Protein AF-A0A7D5RIU3-F1 (afdb_monomer_lite)

Structure (mmCIF, N/CA/C/O backbone):
data_AF-A0A7D5RIU3-F1
#
_entry.id   AF-A0A7D5RIU3-F1
#
loop_
_atom_site.group_PDB
_atom_site.id
_atom_site.type_symbol
_atom_site.label_atom_id
_atom_site.label_alt_id
_atom_site.label_comp_id
_atom_site.label_asym_id
_atom_site.label_entity_id
_atom_site.label_seq_id
_atom_site.pdbx_PDB_ins_code
_atom_site.Cartn_x
_atom_site.Cartn_y
_atom_site.Cartn_z
_atom_site.occupancy
_atom_site.B_iso_or_equiv
_atom_site.auth_seq_id
_atom_site.auth_comp_id
_atom_site.auth_asym_id
_atom_site.auth_atom_id
_atom_site.pdbx_PDB_model_num
ATOM 1 N N . MET A 1 1 ? -5.444 -19.371 -8.126 1.00 58.16 1 MET A N 1
ATOM 2 C CA . MET A 1 1 ? -5.280 -18.513 -6.935 1.00 58.16 1 MET A CA 1
ATOM 3 C C . MET A 1 1 ? -4.376 -17.358 -7.335 1.00 58.16 1 MET A C 1
ATOM 5 O O . MET A 1 1 ? -3.286 -17.622 -7.823 1.00 58.16 1 MET A O 1
ATOM 9 N N . ILE A 1 2 ? -4.844 -16.110 -7.266 1.00 63.62 2 ILE A N 1
ATOM 10 C CA . ILE A 1 2 ? -3.986 -14.942 -7.524 1.00 63.62 2 ILE A CA 1
ATOM 11 C C . ILE A 1 2 ? -3.349 -14.581 -6.188 1.00 63.62 2 ILE A C 1
ATOM 13 O O . ILE A 1 2 ? -3.993 -14.003 -5.321 1.00 63.62 2 ILE A O 1
ATOM 17 N N . GLU A 1 3 ? -2.101 -14.995 -6.002 1.00 81.62 3 GLU A N 1
ATOM 18 C CA . GLU A 1 3 ? -1.368 -14.805 -4.745 1.00 81.62 3 GLU A CA 1
ATOM 19 C C . GLU A 1 3 ? -0.616 -13.473 -4.699 1.00 81.62 3 GLU A C 1
ATOM 21 O O . GLU A 1 3 ? 0.004 -13.145 -3.690 1.00 81.62 3 GLU A O 1
ATOM 26 N N . ARG A 1 4 ? -0.613 -12.711 -5.800 1.00 89.12 4 ARG A N 1
ATOM 27 C CA . ARG A 1 4 ? 0.160 -11.476 -5.922 1.00 89.12 4 ARG A CA 1
ATOM 28 C C . ARG A 1 4 ? -0.625 -10.384 -6.612 1.00 89.12 4 ARG A C 1
ATOM 30 O O . ARG A 1 4 ? -1.362 -10.645 -7.559 1.00 89.12 4 ARG A O 1
ATOM 37 N N . TYR A 1 5 ? -0.429 -9.159 -6.150 1.00 91.25 5 TYR A N 1
ATOM 38 C CA . TYR A 1 5 ? -1.067 -7.986 -6.726 1.00 91.25 5 TYR A CA 1
ATOM 39 C C . TYR A 1 5 ? -0.201 -6.737 -6.562 1.00 91.25 5 TYR A C 1
ATOM 41 O O . TYR A 1 5 ? 0.828 -6.731 -5.881 1.00 91.25 5 TYR A O 1
ATOM 49 N N . THR A 1 6 ? -0.627 -5.668 -7.225 1.00 94.50 6 THR A N 1
ATOM 50 C CA . THR A 1 6 ? 0.058 -4.380 -7.231 1.00 94.50 6 THR A CA 1
ATOM 51 C C . THR A 1 6 ? -0.769 -3.330 -6.501 1.00 94.50 6 THR A C 1
ATOM 53 O O . THR A 1 6 ? -1.935 -3.103 -6.816 1.00 94.50 6 THR A O 1
ATOM 56 N N . ILE A 1 7 ? -0.124 -2.634 -5.573 1.00 93.88 7 ILE A N 1
ATOM 57 C CA . ILE A 1 7 ? -0.590 -1.408 -4.934 1.00 93.88 7 ILE A CA 1
ATOM 58 C C . ILE A 1 7 ? 0.207 -0.263 -5.566 1.00 93.88 7 ILE A C 1
ATOM 60 O O . ILE A 1 7 ? 1.344 -0.014 -5.174 1.00 93.88 7 ILE A O 1
ATOM 64 N N . HIS A 1 8 ? -0.353 0.389 -6.586 1.00 96.19 8 HIS A N 1
ATOM 65 C CA . HIS A 1 8 ? 0.345 1.432 -7.355 1.00 96.19 8 HIS A CA 1
ATOM 66 C C . HIS A 1 8 ? -0.023 2.861 -6.933 1.00 96.19 8 HIS A C 1
ATOM 68 O O . HIS A 1 8 ? 0.704 3.793 -7.264 1.00 96.19 8 HIS A O 1
ATOM 74 N N . SER A 1 9 ? -1.153 3.051 -6.243 1.00 95.50 9 SER A N 1
ATOM 75 C CA . SER A 1 9 ? -1.652 4.384 -5.895 1.00 95.50 9 SER A CA 1
ATOM 76 C C . SER A 1 9 ? -0.655 5.144 -5.021 1.00 95.50 9 SER A C 1
ATOM 78 O O . SER A 1 9 ? -0.016 4.565 -4.138 1.00 95.50 9 SER A O 1
ATOM 80 N N . THR A 1 10 ? -0.518 6.445 -5.257 1.00 94.06 10 THR A N 1
ATOM 81 C CA . THR A 1 10 ? 0.358 7.300 -4.447 1.00 94.06 10 THR A CA 1
ATOM 82 C C . THR A 1 10 ? -0.289 7.621 -3.100 1.00 94.06 10 THR A C 1
ATOM 84 O O . THR A 1 10 ? -1.508 7.523 -2.946 1.00 94.06 10 THR A O 1
ATOM 87 N N . ILE A 1 11 ? 0.516 8.039 -2.117 1.00 92.62 11 ILE A N 1
ATOM 88 C CA . ILE A 1 11 ? 0.006 8.443 -0.798 1.00 92.62 11 ILE A CA 1
ATOM 89 C C . ILE A 1 11 ? -1.033 9.566 -0.911 1.00 92.62 11 ILE A C 1
ATOM 91 O O . ILE A 1 11 ? -2.100 9.476 -0.318 1.00 92.62 11 ILE A O 1
ATOM 95 N N . GLN A 1 12 ? -0.778 10.554 -1.771 1.00 93.94 12 GLN A N 1
ATOM 96 C CA . GLN A 1 12 ? -1.669 11.690 -2.019 1.00 93.94 12 GLN A CA 1
ATOM 97 C C . GLN A 1 12 ? -3.033 11.242 -2.558 1.00 93.94 12 GLN A C 1
ATOM 99 O O . GLN A 1 12 ? -4.065 11.680 -2.062 1.00 93.94 12 GLN A O 1
ATOM 104 N N . GLN A 1 13 ? -3.053 10.317 -3.526 1.00 94.94 13 GLN A N 1
ATOM 105 C CA . GLN A 1 13 ? -4.303 9.775 -4.071 1.00 94.94 13 GLN A CA 1
ATOM 106 C C . GLN A 1 13 ? -5.141 9.082 -2.994 1.00 94.94 13 GLN A C 1
ATOM 108 O O . GLN A 1 13 ? -6.366 9.196 -2.993 1.00 94.94 13 GLN A O 1
ATOM 113 N N . LEU A 1 14 ? -4.490 8.360 -2.081 1.00 93.19 14 LEU A N 1
ATOM 114 C CA . LEU A 1 14 ? -5.169 7.637 -1.010 1.00 93.19 14 LEU A CA 1
ATOM 115 C C . LEU A 1 14 ? -5.654 8.581 0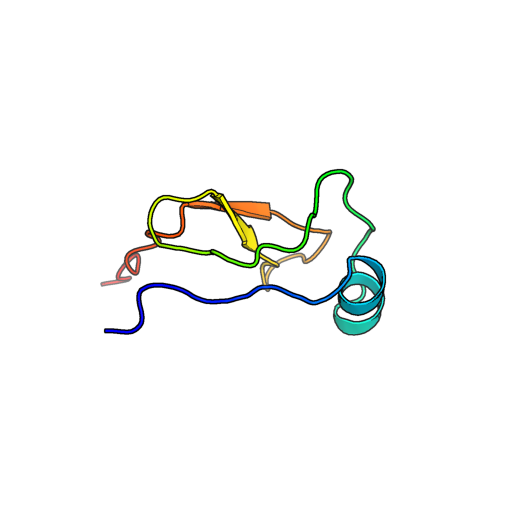.096 1.00 93.19 14 LEU A C 1
ATOM 117 O O . LEU A 1 14 ? -6.801 8.458 0.517 1.00 93.19 14 LEU A O 1
ATOM 121 N N . VAL A 1 15 ? -4.831 9.553 0.498 1.00 93.12 15 VAL A N 1
ATOM 122 C CA . VAL A 1 15 ? -5.194 10.619 1.446 1.00 93.12 15 VAL A CA 1
ATOM 123 C C . VAL A 1 15 ? -6.430 11.370 0.961 1.00 93.12 15 VAL A C 1
ATOM 125 O O . VAL A 1 15 ? -7.411 11.459 1.693 1.00 93.12 15 VAL A O 1
ATOM 128 N N . THR A 1 16 ? -6.445 11.823 -0.296 1.00 94.06 16 THR A N 1
ATOM 129 C CA . THR A 1 16 ? -7.603 12.527 -0.864 1.00 94.06 16 THR A CA 1
ATOM 130 C C . THR A 1 16 ? -8.832 11.628 -0.966 1.00 94.06 16 THR A C 1
ATOM 132 O O . THR A 1 16 ? -9.936 12.059 -0.643 1.00 94.06 16 THR A O 1
ATOM 135 N N . ARG A 1 17 ? -8.670 10.375 -1.407 1.00 93.25 17 ARG A N 1
ATOM 136 C CA . ARG A 1 17 ? -9.804 9.464 -1.618 1.00 93.25 17 ARG A CA 1
ATOM 137 C C . ARG A 1 17 ? -10.474 9.030 -0.316 1.00 93.25 17 ARG A C 1
ATOM 139 O O . ARG A 1 17 ? -11.690 8.867 -0.299 1.00 93.25 17 ARG A O 1
ATOM 146 N N . PHE A 1 18 ? -9.687 8.787 0.728 1.00 91.25 18 PHE A N 1
ATOM 147 C CA . PHE A 1 18 ? -10.175 8.235 1.993 1.00 91.25 18 PHE A CA 1
ATOM 148 C C . PHE A 1 18 ? -10.254 9.268 3.123 1.00 91.25 18 PHE A C 1
ATOM 150 O O . PHE A 1 18 ? -10.724 8.922 4.201 1.00 91.25 18 PHE A O 1
ATOM 157 N N . ASN A 1 19 ? -9.844 10.517 2.870 1.00 91.19 19 ASN A N 1
ATOM 158 C CA . ASN A 1 19 ? -9.819 11.611 3.842 1.00 91.19 19 ASN A CA 1
ATOM 159 C C . ASN A 1 19 ? -9.094 11.227 5.147 1.00 91.19 19 ASN A C 1
ATOM 161 O O . ASN A 1 19 ? -9.623 11.399 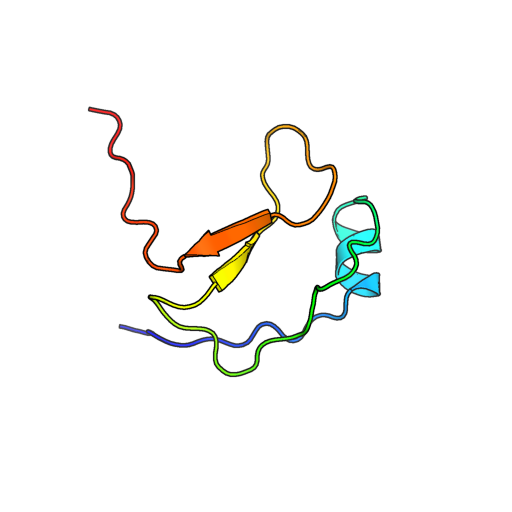6.243 1.00 91.19 19 ASN A O 1
ATOM 165 N N . ILE A 1 20 ? -7.898 10.656 4.998 1.00 90.50 20 ILE A N 1
ATOM 166 C CA . ILE A 1 20 ? -7.032 10.211 6.100 1.00 90.50 20 ILE A CA 1
ATOM 167 C C . ILE A 1 20 ? -5.802 11.107 6.223 1.00 90.50 20 ILE A C 1
ATOM 169 O O . ILE A 1 20 ? -5.463 11.826 5.284 1.00 90.50 20 ILE A O 1
ATOM 173 N N . GLU A 1 21 ? -5.090 11.025 7.343 1.00 89.50 21 GLU A N 1
ATOM 174 C CA . GLU A 1 21 ? -3.816 11.724 7.497 1.00 89.50 21 GLU A CA 1
ATOM 175 C C . GLU A 1 21 ? -2.709 11.067 6.660 1.00 89.50 21 GLU A C 1
ATOM 177 O O . GLU A 1 21 ? -2.685 9.851 6.428 1.00 89.50 21 GLU A O 1
ATOM 182 N N . GLU A 1 22 ? -1.760 11.885 6.203 1.00 87.25 22 GLU A N 1
ATOM 183 C CA . GLU A 1 22 ? -0.568 11.383 5.535 1.00 87.25 22 GLU A CA 1
ATOM 18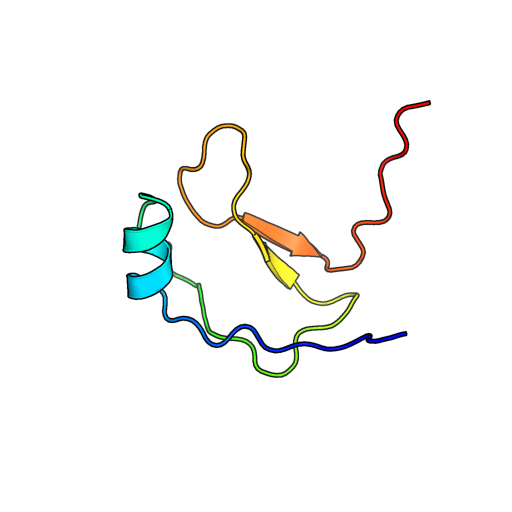4 C C . GLU A 1 22 ? 0.310 10.635 6.546 1.00 87.25 22 GLU A C 1
ATOM 186 O O . GLU A 1 22 ? 0.851 11.215 7.485 1.00 87.25 22 GLU A O 1
ATOM 191 N N . SER A 1 23 ? 0.451 9.322 6.355 1.00 80.19 23 SER A N 1
ATOM 192 C CA . SER A 1 23 ? 1.262 8.484 7.234 1.00 80.19 23 SER A CA 1
ATOM 193 C C . SER A 1 23 ? 2.689 8.343 6.690 1.00 80.19 23 SER A C 1
ATOM 195 O O . SER A 1 23 ? 2.872 7.822 5.578 1.00 80.19 23 SER A O 1
ATOM 197 N N . PRO A 1 24 ? 3.720 8.741 7.456 1.00 78.50 24 PRO A N 1
ATOM 198 C CA . PRO A 1 24 ? 5.102 8.511 7.067 1.00 78.50 24 PRO A CA 1
ATOM 199 C C . PRO A 1 24 ? 5.384 7.002 7.048 1.00 78.50 24 PRO A C 1
ATOM 201 O O . PRO A 1 24 ? 5.305 6.324 8.067 1.00 78.50 24 PRO A O 1
ATOM 204 N N . GLY A 1 25 ? 5.718 6.465 5.871 1.00 83.19 25 GLY A N 1
ATOM 205 C CA . GLY A 1 25 ? 6.087 5.053 5.701 1.00 83.19 25 GLY A CA 1
ATOM 206 C C . GLY A 1 25 ? 5.296 4.298 4.635 1.00 83.19 25 GLY A C 1
ATOM 207 O O . GLY A 1 25 ? 5.743 3.232 4.206 1.00 83.19 25 GLY A O 1
ATOM 208 N N . TYR A 1 26 ? 4.180 4.846 4.141 1.00 90.75 26 TYR A N 1
ATOM 209 C CA . TYR A 1 26 ? 3.503 4.263 2.982 1.00 90.75 26 TYR A CA 1
ATOM 210 C C . TYR A 1 26 ? 4.404 4.308 1.741 1.00 90.75 26 TYR A C 1
ATOM 212 O O . TYR A 1 26 ? 4.975 5.345 1.396 1.00 90.75 26 TYR A O 1
ATOM 220 N N . LYS A 1 27 ? 4.486 3.179 1.031 1.00 91.38 27 LYS A N 1
ATOM 221 C CA . LYS A 1 27 ? 5.122 3.075 -0.283 1.00 91.38 27 LYS A CA 1
ATOM 222 C C . LYS A 1 27 ? 4.283 2.167 -1.184 1.00 91.38 27 LYS A C 1
ATOM 224 O O . LYS A 1 27 ? 3.827 1.124 -0.707 1.00 91.38 27 LYS A O 1
ATOM 229 N N . PRO A 1 28 ? 4.115 2.511 -2.473 1.00 93.31 28 PRO A N 1
ATOM 230 C CA . PRO A 1 28 ? 3.567 1.586 -3.457 1.00 93.31 28 PRO A CA 1
ATOM 231 C C . PRO A 1 28 ? 4.303 0.237 -3.426 1.00 93.31 28 PRO A C 1
ATOM 233 O O . PRO A 1 28 ? 5.523 0.187 -3.256 1.00 93.31 28 PRO A O 1
ATOM 236 N N . SER A 1 29 ? 3.563 -0.857 -3.604 1.00 92.94 29 SER A N 1
ATOM 237 C CA . SER A 1 29 ? 4.093 -2.222 -3.603 1.00 92.94 29 SER A CA 1
ATOM 238 C C . SER A 1 29 ? 3.657 -2.954 -4.863 1.00 92.94 29 SER A C 1
ATOM 240 O O . SER A 1 29 ? 2.498 -3.332 -5.012 1.00 92.94 29 SER A O 1
ATOM 242 N N . TYR A 1 30 ? 4.596 -3.179 -5.778 1.00 93.44 30 TYR A N 1
ATOM 243 C CA . TYR A 1 30 ? 4.331 -3.845 -7.058 1.00 93.44 30 TYR A CA 1
ATOM 244 C C . TYR A 1 30 ? 4.327 -5.375 -6.967 1.00 93.44 30 TYR A C 1
ATOM 246 O O . TYR A 1 30 ? 4.014 -6.045 -7.945 1.00 93.44 30 TYR A O 1
ATOM 254 N N . ASN A 1 31 ? 4.652 -5.924 -5.795 1.00 92.06 31 ASN A N 1
ATOM 255 C CA . ASN A 1 31 ? 4.741 -7.360 -5.550 1.00 92.06 31 ASN A CA 1
ATOM 256 C C . ASN A 1 31 ? 4.155 -7.721 -4.172 1.00 92.06 31 ASN A C 1
ATOM 258 O O . ASN A 1 31 ? 4.796 -8.404 -3.367 1.00 92.06 31 ASN A O 1
ATOM 262 N N . ALA A 1 32 ? 2.963 -7.196 -3.876 1.00 92.31 32 ALA A N 1
ATOM 263 C CA . ALA A 1 32 ? 2.228 -7.527 -2.661 1.00 92.31 32 ALA A CA 1
ATOM 264 C C . ALA A 1 32 ? 1.824 -9.006 -2.690 1.00 92.31 32 ALA A C 1
ATOM 266 O O . ALA A 1 32 ? 1.416 -9.507 -3.735 1.00 92.31 32 ALA A O 1
ATOM 267 N N . ALA A 1 33 ? 1.973 -9.699 -1.561 1.00 89.44 33 ALA A N 1
ATOM 268 C CA . ALA A 1 33 ? 1.739 -11.136 -1.443 1.00 89.44 33 ALA A CA 1
ATOM 269 C C . ALA A 1 33 ? 1.391 -11.523 0.009 1.00 89.44 33 ALA A C 1
ATOM 271 O O . ALA A 1 33 ? 1.745 -10.775 0.932 1.00 89.44 33 ALA A O 1
ATOM 272 N N . PRO A 1 34 ? 0.773 -12.696 0.241 1.00 88.19 34 PRO A N 1
ATOM 273 C CA . PRO A 1 34 ? 0.618 -13.264 1.574 1.00 88.19 34 PRO A CA 1
ATOM 274 C C . PRO A 1 34 ? 1.936 -13.325 2.355 1.00 88.19 34 PRO A C 1
ATOM 276 O O . PRO A 1 34 ? 3.015 -13.509 1.790 1.00 88.19 34 PRO A O 1
ATOM 279 N N . GLY A 1 35 ? 1.855 -13.124 3.673 1.00 85.31 35 GLY A N 1
ATOM 280 C CA . GLY A 1 35 ? 3.021 -13.096 4.566 1.00 85.31 35 GLY A CA 1
ATOM 281 C C . GLY A 1 35 ? 3.875 -11.820 4.496 1.00 85.31 35 GLY A C 1
ATOM 282 O O . GLY A 1 35 ? 4.832 -11.690 5.256 1.00 85.31 35 GLY A O 1
ATOM 283 N N . LYS A 1 36 ? 3.547 -10.855 3.627 1.00 87.94 36 LYS A N 1
ATOM 284 C CA . LYS A 1 36 ? 4.147 -9.509 3.646 1.00 87.94 36 LYS A CA 1
ATOM 285 C C . LYS A 1 36 ? 3.326 -8.562 4.519 1.00 87.94 36 LYS A C 1
ATOM 287 O O . LYS A 1 36 ? 2.120 -8.743 4.653 1.00 87.94 36 LYS A O 1
ATOM 292 N N . LEU A 1 37 ? 3.973 -7.545 5.089 1.00 89.50 37 LEU A N 1
ATOM 293 C CA . LEU A 1 37 ? 3.273 -6.417 5.706 1.00 89.50 37 LEU A CA 1
ATOM 294 C C . LEU A 1 37 ? 2.659 -5.549 4.610 1.00 89.50 37 LEU A C 1
ATOM 296 O O . LEU A 1 37 ? 3.347 -5.155 3.666 1.00 89.50 37 LEU A O 1
ATOM 300 N N . LEU A 1 38 ? 1.368 -5.271 4.738 1.00 90.62 38 LEU A N 1
ATOM 301 C CA . LEU A 1 38 ? 0.582 -4.552 3.750 1.00 90.62 38 LEU A CA 1
ATOM 302 C C . LEU A 1 38 ? -0.134 -3.370 4.402 1.00 90.62 38 LEU A C 1
ATOM 304 O O . LEU A 1 38 ? -0.680 -3.529 5.497 1.00 90.62 38 LEU A O 1
ATOM 308 N N . PRO A 1 39 ? -0.151 -2.202 3.740 1.00 91.31 39 PRO A N 1
ATOM 309 C CA . PRO A 1 39 ? -0.902 -1.056 4.218 1.00 91.31 39 PRO A CA 1
ATOM 310 C C . PRO A 1 39 ? -2.402 -1.315 4.051 1.00 91.31 39 PRO A C 1
ATOM 312 O O . PRO A 1 39 ? -2.863 -1.698 2.973 1.00 91.31 39 PRO A O 1
ATOM 315 N N . VAL A 1 40 ? -3.165 -1.077 5.110 1.00 89.88 40 VAL A N 1
ATOM 316 C CA . VAL A 1 40 ? -4.626 -1.166 5.134 1.00 89.88 40 VAL A CA 1
ATOM 317 C C . VAL A 1 40 ? -5.217 0.083 5.779 1.00 89.88 40 VAL A C 1
ATOM 319 O O . VAL A 1 40 ? -4.589 0.711 6.631 1.00 89.88 40 VAL A O 1
ATOM 322 N N . ILE A 1 41 ? -6.442 0.424 5.388 1.00 88.94 41 ILE A N 1
ATOM 323 C CA . ILE A 1 41 ? -7.255 1.459 6.032 1.00 88.94 41 ILE A CA 1
ATOM 324 C C . ILE A 1 41 ? -8.451 0.740 6.652 1.00 88.94 41 ILE A C 1
ATOM 326 O O . ILE A 1 41 ? -9.177 0.028 5.955 1.00 88.94 41 ILE A O 1
ATOM 330 N N . THR A 1 42 ? -8.634 0.870 7.964 1.00 86.44 42 THR A N 1
ATOM 331 C CA . THR A 1 42 ? -9.736 0.226 8.685 1.00 86.44 42 THR A CA 1
ATOM 332 C C . THR A 1 42 ? -10.989 1.092 8.642 1.00 86.44 42 THR A C 1
ATOM 334 O O . THR A 1 42 ? -10.917 2.313 8.719 1.00 86.44 42 THR A O 1
ATOM 337 N N . HIS A 1 43 ? -12.161 0.460 8.546 1.00 82.94 43 HIS A N 1
ATOM 338 C CA . HIS A 1 43 ? -13.438 1.181 8.511 1.00 82.94 43 HIS A CA 1
ATOM 339 C C . HIS A 1 43 ? -13.774 1.862 9.850 1.00 82.94 43 HIS A C 1
ATOM 341 O O . HIS A 1 43 ? -14.354 2.942 9.875 1.00 82.94 43 HIS A O 1
ATOM 347 N N . GLN A 1 44 ? -13.422 1.235 10.976 1.00 78.38 44 GLN A N 1
ATOM 348 C CA . GLN A 1 44 ? -13.556 1.862 12.290 1.00 78.38 44 GLN A CA 1
ATOM 349 C C . GLN A 1 44 ? -12.373 2.813 12.503 1.00 78.38 44 GLN A C 1
ATOM 351 O O . GLN A 1 44 ? -11.228 2.365 12.530 1.00 78.38 44 GLN A O 1
ATOM 356 N N . SER A 1 45 ? -12.670 4.110 12.630 1.00 69.12 45 SER A N 1
ATOM 357 C CA . SER A 1 45 ? -11.709 5.194 12.889 1.00 69.12 45 SER A CA 1
ATOM 358 C C . SER A 1 45 ? -10.532 5.256 11.899 1.00 69.12 45 SER A C 1
ATOM 360 O O . SER A 1 45 ? -9.386 5.049 12.302 1.00 69.12 45 SER A O 1
ATOM 362 N N . PRO A 1 46 ? -10.781 5.560 10.610 1.00 73.44 46 PRO A N 1
ATOM 363 C CA . PRO A 1 46 ? -9.726 5.723 9.614 1.00 73.44 46 PRO A CA 1
ATOM 364 C C . PRO A 1 46 ? -8.930 7.007 9.893 1.00 73.44 46 PRO A C 1
ATOM 366 O O . PRO A 1 46 ? -9.222 8.064 9.350 1.00 73.44 46 PRO A O 1
ATOM 369 N N . GLN A 1 47 ? -7.938 6.928 10.778 1.00 78.50 47 GLN A N 1
ATOM 370 C CA . GLN A 1 47 ? -7.012 8.037 11.045 1.00 78.50 47 GLN A CA 1
ATOM 371 C C . GLN A 1 47 ? -5.824 8.013 10.070 1.00 78.50 47 GLN A C 1
ATOM 373 O O . GLN A 1 47 ? -5.290 9.055 9.712 1.00 78.50 47 GLN A O 1
ATOM 378 N N . GLY A 1 48 ? -5.453 6.829 9.569 1.00 84.44 48 GLY A N 1
ATOM 379 C CA . GLY A 1 48 ? -4.308 6.637 8.682 1.00 84.44 48 GLY A CA 1
ATOM 380 C C . GLY A 1 48 ? -4.132 5.178 8.260 1.00 84.44 48 GLY A C 1
ATOM 381 O O . GLY A 1 48 ? -5.062 4.371 8.335 1.00 84.44 48 GLY A O 1
ATOM 382 N N . PHE A 1 49 ? -2.921 4.830 7.823 1.00 87.25 49 PHE A N 1
ATOM 383 C CA . PHE A 1 49 ? -2.573 3.458 7.458 1.00 87.25 49 PHE A CA 1
ATOM 384 C C . PHE A 1 49 ? -2.191 2.626 8.679 1.00 87.25 49 PHE A C 1
ATOM 386 O O . PHE A 1 49 ? -1.390 3.042 9.511 1.00 87.25 49 PHE A O 1
ATOM 393 N N . SER A 1 50 ? -2.705 1.402 8.723 1.00 87.38 50 SER A N 1
ATOM 394 C CA . SER A 1 50 ? -2.193 0.328 9.575 1.00 87.38 50 SER A CA 1
ATOM 395 C C . SER A 1 50 ? -1.462 -0.695 8.710 1.00 87.38 50 SER A C 1
ATOM 397 O O . SER A 1 50 ? -1.795 -0.867 7.540 1.00 87.38 50 SER A O 1
ATOM 399 N N . PHE A 1 51 ? -0.476 -1.396 9.267 1.00 86.44 51 PHE A N 1
ATOM 400 C CA . PHE A 1 51 ? 0.258 -2.435 8.544 1.00 86.44 51 PHE A CA 1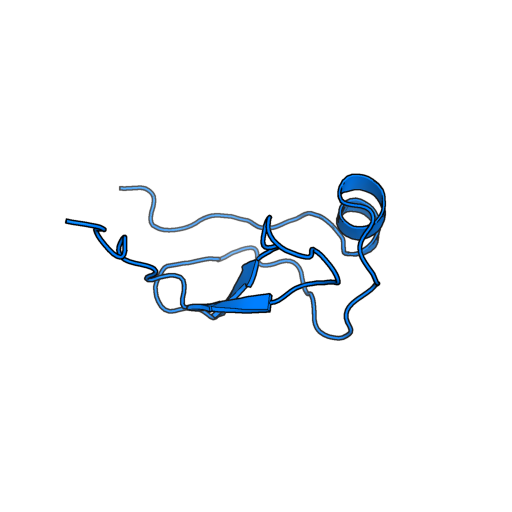
ATOM 401 C C . PHE A 1 51 ? -0.104 -3.808 9.100 1.00 86.44 51 PHE A C 1
ATOM 403 O O . PHE A 1 51 ? 0.192 -4.110 10.254 1.00 86.44 51 PHE A O 1
ATOM 410 N N . LEU A 1 52 ? -0.746 -4.635 8.276 1.00 83.69 52 LEU A N 1
ATOM 411 C CA . LEU A 1 52 ? -1.157 -5.991 8.640 1.00 83.69 52 LEU A CA 1
ATOM 412 C C . LEU A 1 52 ? -0.426 -7.022 7.787 1.00 83.69 52 LEU A C 1
ATOM 414 O O . LEU A 1 52 ? -0.092 -6.774 6.629 1.00 83.69 52 LEU A O 1
ATOM 418 N N . LEU A 1 53 ? -0.188 -8.203 8.355 1.00 81.25 53 LEU A N 1
ATOM 419 C CA . LEU A 1 53 ? 0.339 -9.331 7.596 1.00 81.25 53 LEU A CA 1
ATOM 420 C C . LEU A 1 53 ? -0.724 -9.813 6.604 1.00 81.25 53 LEU A C 1
ATOM 422 O O . LEU A 1 53 ? -1.852 -10.112 6.991 1.00 81.25 53 LEU A O 1
ATOM 426 N N . GLY A 1 54 ? -0.345 -9.951 5.331 1.00 69.00 54 GLY A N 1
ATOM 427 C CA . GLY A 1 54 ? -1.208 -10.381 4.221 1.00 69.00 54 GLY A CA 1
ATOM 428 C C . GLY A 1 54 ? -1.726 -11.818 4.299 1.00 69.00 54 GLY A C 1
ATOM 429 O O . GLY A 1 54 ? -2.186 -12.359 3.302 1.00 69.00 54 GLY A O 1
ATOM 430 N N . HIS A 1 55 ? -1.629 -12.447 5.466 1.00 67.12 55 HIS A N 1
ATOM 431 C CA . HIS A 1 55 ? -2.280 -13.705 5.792 1.00 67.12 55 HIS A CA 1
ATOM 432 C C . HIS A 1 55 ? -3.325 -13.444 6.882 1.00 67.12 55 HIS A C 1
ATOM 434 O O . HIS A 1 55 ? -3.283 -14.017 7.967 1.00 67.12 55 HIS A O 1
ATOM 440 N 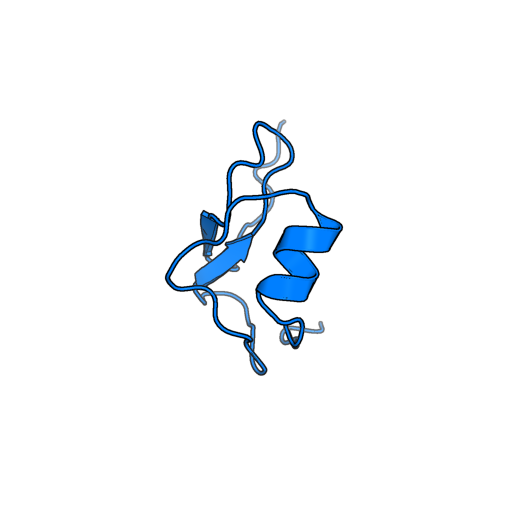N . CYS A 1 56 ? -4.245 -12.515 6.622 1.00 53.25 56 CYS A N 1
ATOM 441 C CA . CYS A 1 56 ? -5.420 -12.354 7.463 1.00 53.25 56 CYS A CA 1
ATOM 442 C C . CYS A 1 56 ? -6.427 -13.423 7.026 1.00 53.25 56 CYS A C 1
ATOM 444 O O . CYS A 1 56 ? -7.351 -13.165 6.258 1.00 53.25 56 CYS A O 1
ATOM 446 N N . THR A 1 57 ? -6.178 -14.666 7.443 1.00 47.69 57 THR A N 1
ATOM 447 C CA . THR A 1 57 ? -7.221 -15.689 7.493 1.00 47.69 57 THR A CA 1
ATOM 448 C C . THR A 1 57 ? -8.342 -15.107 8.332 1.00 47.69 57 THR A C 1
ATOM 450 O O . THR A 1 57 ? -8.115 -14.710 9.474 1.00 47.69 57 THR A O 1
ATOM 453 N N . GLN A 1 58 ? -9.504 -14.991 7.701 1.00 45.72 58 GLN A N 1
ATOM 454 C CA . GLN A 1 58 ? -10.802 -14.702 8.285 1.00 45.72 58 GLN A CA 1
ATOM 455 C C . GLN A 1 58 ? -10.819 -15.151 9.754 1.00 45.72 58 GLN A C 1
ATOM 457 O O . GLN A 1 58 ? -10.773 -16.347 10.032 1.00 45.72 58 GLN A O 1
ATOM 462 N N . MET A 1 59 ? -10.803 -14.200 10.698 1.00 45.72 59 MET A N 1
ATOM 463 C CA . MET A 1 59 ? -11.263 -14.509 12.047 1.00 45.72 59 MET A CA 1
ATOM 464 C C . MET A 1 59 ? -12.755 -14.765 11.897 1.00 45.72 59 MET A C 1
ATOM 466 O O . MET A 1 59 ? -13.563 -13.835 11.867 1.00 45.72 59 MET A O 1
ATOM 470 N N . ASP A 1 60 ? -13.061 -16.036 11.661 1.00 40.12 60 ASP A N 1
ATOM 471 C CA . ASP A 1 60 ? -14.392 -16.602 11.660 1.00 40.12 60 ASP A CA 1
ATOM 472 C C . ASP A 1 60 ? -15.029 -16.219 12.999 1.00 40.12 60 ASP A C 1
ATOM 474 O O . ASP A 1 60 ? -14.569 -16.609 14.074 1.00 40.12 60 ASP A O 1
ATOM 478 N N . LYS A 1 61 ? -16.015 -15.323 12.944 1.00 44.97 61 LYS A N 1
ATOM 479 C CA . LYS A 1 61 ? -16.944 -15.151 14.051 1.00 44.97 61 LYS A CA 1
ATOM 480 C C . LYS A 1 61 ? -17.939 -16.300 13.934 1.00 44.97 61 LYS A C 1
ATOM 482 O O . LYS A 1 61 ? -18.822 -16.224 13.082 1.00 44.97 61 LYS A O 1
ATOM 487 N N . GLY A 1 62 ? -17.797 -17.303 14.792 1.00 37.09 62 GLY A N 1
ATOM 488 C CA . GLY A 1 62 ? -18.718 -18.432 14.907 1.00 37.09 62 GLY A CA 1
ATOM 489 C C . GLY A 1 62 ? -18.229 -19.457 15.904 1.00 37.09 62 GLY A C 1
ATOM 490 O O . GLY A 1 62 ? -17.661 -20.467 15.449 1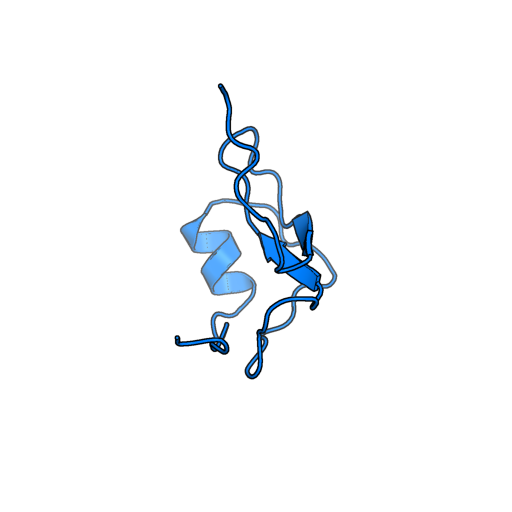.00 37.09 62 GLY A O 1
#

pLDDT: mean 81.97, std 15.51, range [37.09, 96.19]

Foldseek 3Di:
DCFWAWQDDDLVRCCVVVVEDRDPPDDTDGTDGAQDWDWDADPPPRNDTDTDGNPPDPPDPD

Radius of gyration: 12.72 Å; chains: 1; bounding box: 25×31×22 Å

Sequence (62 aa):
MIERYTIHSTIQQLVTRFNIEESPGYKPSYNAAPGKLLPVITHQSPQGFSFLLGHCTQMDKG

Secondary structure (DSSP, 8-state):
----EEE---HHHHHHHHT----TT---EEEE-TTSEEEE--SSS-SS-EEEES--------